Protein AF-A0A3B8NZ59-F1 (afdb_monomer)

Secondary structure (DSSP, 8-state):
---SBSS-HHHHHHHHHHTPPPPTTSEE-TTS-EE--HHHHHTT-EEPBTTTHHHHHHHHHHHIIIIITTTPPPTTS---TTSTT--S-----------TT--

Structure (mmCIF, N/CA/C/O backbone):
data_AF-A0A3B8NZ59-F1
#
_entry.id   AF-A0A3B8NZ59-F1
#
loop_
_atom_site.group_PDB
_atom_site.id
_atom_site.type_symbol
_atom_site.label_atom_id
_atom_site.label_alt_id
_atom_site.label_comp_id
_atom_site.label_asym_id
_atom_site.label_entity_id
_atom_site.label_seq_id
_atom_site.pdbx_PDB_ins_code
_atom_site.Cartn_x
_atom_site.Cartn_y
_atom_site.Cartn_z
_atom_site.occupancy
_atom_site.B_iso_or_equiv
_atom_site.auth_seq_id
_atom_site.auth_comp_id
_atom_site.auth_asym_id
_atom_site.auth_atom_id
_atom_site.pdbx_PDB_model_num
ATOM 1 N N . ASP A 1 1 ? -8.506 -8.031 -10.910 1.00 88.31 1 ASP A N 1
ATOM 2 C CA . ASP A 1 1 ? -7.885 -6.859 -10.281 1.00 88.31 1 ASP A CA 1
ATOM 3 C C . ASP A 1 1 ? -8.050 -7.003 -8.779 1.00 88.31 1 ASP A C 1
ATOM 5 O O . ASP A 1 1 ? -9.142 -7.363 -8.352 1.00 88.31 1 ASP A O 1
ATOM 9 N N . MET A 1 2 ? -6.970 -6.881 -8.014 1.00 95.00 2 MET A N 1
ATOM 10 C CA . MET A 1 2 ? -6.986 -7.083 -6.564 1.00 95.00 2 MET A CA 1
ATOM 11 C C . MET A 1 2 ? -5.888 -6.259 -5.893 1.00 95.00 2 MET A C 1
ATOM 13 O O . MET A 1 2 ? -4.777 -6.163 -6.414 1.00 95.00 2 MET A O 1
ATOM 17 N N . ALA A 1 3 ? -6.181 -5.725 -4.709 1.00 97.19 3 ALA A N 1
ATOM 18 C CA . ALA A 1 3 ? -5.158 -5.180 -3.827 1.00 97.19 3 ALA A CA 1
ATOM 19 C C . ALA A 1 3 ? -4.353 -6.314 -3.169 1.00 97.19 3 ALA A C 1
ATOM 21 O O . ALA A 1 3 ? -4.870 -7.410 -2.946 1.00 97.19 3 ALA A O 1
ATOM 22 N N . THR A 1 4 ? -3.093 -6.045 -2.815 1.00 97.50 4 THR A N 1
ATOM 23 C CA . THR A 1 4 ? -2.278 -6.958 -1.993 1.00 97.50 4 THR A CA 1
ATOM 24 C C . THR A 1 4 ? -2.533 -6.807 -0.487 1.00 97.50 4 THR A C 1
ATOM 26 O O . THR A 1 4 ? -2.076 -7.631 0.309 1.00 97.50 4 THR A O 1
ATOM 29 N N . SER A 1 5 ? -3.321 -5.808 -0.085 1.00 97.88 5 SER A N 1
ATOM 30 C CA . SER A 1 5 ? -3.904 -5.683 1.252 1.00 97.88 5 SER A CA 1
ATOM 31 C C . SER A 1 5 ? -5.155 -6.558 1.414 1.00 97.88 5 SER A C 1
ATOM 33 O O . SER A 1 5 ? -5.798 -6.942 0.440 1.00 97.88 5 SER A O 1
A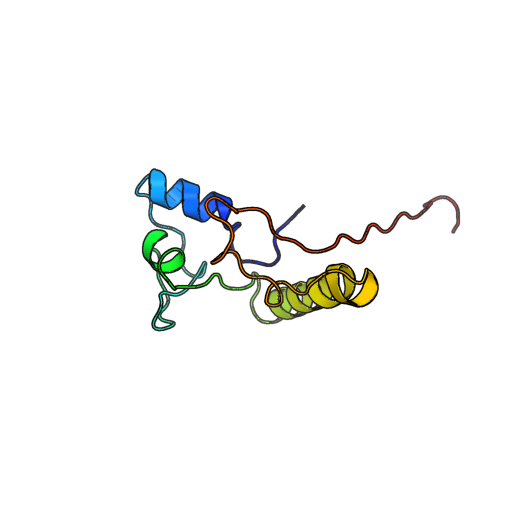TOM 35 N N . ALA A 1 6 ? -5.529 -6.859 2.658 1.00 97.81 6 ALA A N 1
ATOM 36 C CA . ALA A 1 6 ? -6.719 -7.644 2.996 1.00 97.81 6 ALA A CA 1
ATOM 37 C C . ALA A 1 6 ? -8.040 -6.951 2.602 1.00 97.81 6 ALA A C 1
ATOM 39 O O . ALA A 1 6 ? -9.058 -7.614 2.423 1.00 97.81 6 ALA A O 1
ATOM 40 N N . MET A 1 7 ? -8.019 -5.624 2.455 1.00 98.06 7 MET A N 1
ATOM 41 C CA . MET A 1 7 ? -9.109 -4.791 1.941 1.00 98.06 7 MET A CA 1
ATOM 42 C C . MET A 1 7 ? -8.518 -3.541 1.282 1.00 98.06 7 MET A C 1
ATOM 44 O O . MET A 1 7 ? -7.431 -3.098 1.666 1.00 98.06 7 MET A O 1
ATOM 48 N N . ALA A 1 8 ? -9.205 -2.955 0.300 1.00 98.06 8 ALA A N 1
ATOM 49 C CA . ALA A 1 8 ? -8.768 -1.696 -0.294 1.00 98.06 8 ALA A CA 1
ATOM 50 C C . ALA A 1 8 ? -8.963 -0.526 0.686 1.00 98.06 8 ALA A C 1
ATOM 52 O O . ALA A 1 8 ? -9.967 -0.443 1.393 1.00 98.06 8 ALA A O 1
ATOM 53 N N . HIS A 1 9 ? -8.034 0.435 0.692 1.00 97.38 9 HIS A N 1
ATOM 54 C CA . HIS A 1 9 ? -8.125 1.610 1.568 1.00 97.38 9 HIS A CA 1
ATOM 55 C C . HIS A 1 9 ? -9.411 2.431 1.331 1.00 97.38 9 HIS A C 1
ATOM 57 O O . HIS A 1 9 ? -9.998 2.959 2.273 1.00 97.38 9 HIS A O 1
ATOM 63 N N . GLY A 1 10 ? -9.894 2.496 0.085 1.00 97.50 10 GLY A N 1
ATOM 64 C CA . GLY A 1 10 ? -11.166 3.145 -0.249 1.00 97.50 10 GLY A CA 1
ATOM 65 C C . GLY A 1 10 ? -12.377 2.488 0.423 1.00 97.50 10 GLY A C 1
ATOM 66 O O . GLY A 1 10 ? -13.245 3.199 0.926 1.00 97.50 10 GLY A O 1
ATOM 67 N N . ASP A 1 11 ? -12.401 1.157 0.515 1.00 98.19 11 ASP A N 1
ATOM 68 C CA . A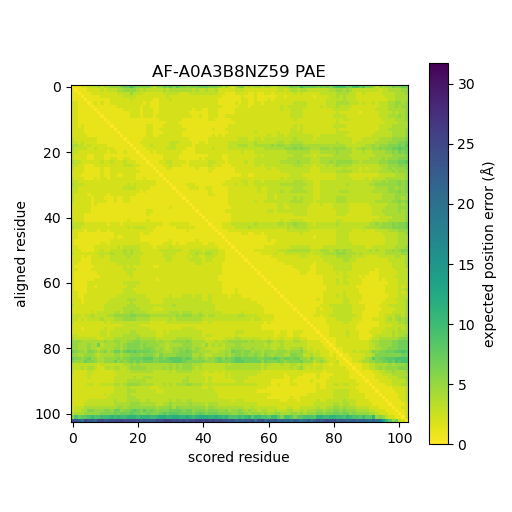SP A 1 11 ? -13.492 0.415 1.162 1.00 98.19 11 ASP A CA 1
ATOM 69 C C . ASP A 1 11 ? -13.502 0.642 2.677 1.00 98.19 11 ASP A C 1
ATOM 71 O O . ASP A 1 11 ? -14.565 0.826 3.269 1.00 98.19 11 ASP A O 1
ATOM 75 N N . VAL A 1 12 ? -12.323 0.749 3.302 1.00 98.38 12 VAL A N 1
ATOM 76 C CA . VAL A 1 12 ? -12.200 1.147 4.715 1.00 98.38 12 VAL A CA 1
ATOM 77 C C . VAL A 1 12 ? -12.777 2.546 4.942 1.00 98.38 12 VAL A C 1
ATOM 79 O O . VAL A 1 12 ? -13.535 2.759 5.888 1.00 98.38 12 VAL A O 1
ATOM 82 N N . GLN A 1 13 ? -12.484 3.504 4.055 1.00 98.06 13 GLN A N 1
ATOM 83 C CA . GLN A 1 13 ? -13.072 4.845 4.137 1.00 98.06 13 GLN A CA 1
ATOM 84 C C . GLN A 1 13 ? -14.597 4.824 3.964 1.00 98.06 13 GLN A C 1
ATOM 86 O O . GLN A 1 13 ? -15.296 5.587 4.632 1.00 98.06 13 GLN A O 1
ATOM 91 N N . ILE A 1 14 ? -15.123 3.973 3.079 1.00 98.44 14 ILE A N 1
ATOM 92 C CA . ILE A 1 14 ? -16.568 3.798 2.890 1.00 98.44 14 ILE A CA 1
ATOM 93 C C . ILE A 1 14 ? -17.203 3.239 4.167 1.00 98.44 14 ILE A C 1
ATOM 95 O O . ILE A 1 14 ? -18.169 3.822 4.660 1.00 98.44 14 ILE A O 1
ATOM 99 N N . ALA A 1 15 ? -16.630 2.183 4.749 1.00 98.31 15 ALA A N 1
ATOM 100 C CA . ALA A 1 15 ? -17.105 1.596 6.000 1.00 98.31 15 ALA A CA 1
ATOM 101 C C . ALA A 1 15 ? -17.082 2.609 7.158 1.00 98.31 15 ALA A C 1
ATOM 103 O O . ALA A 1 15 ? -18.066 2.732 7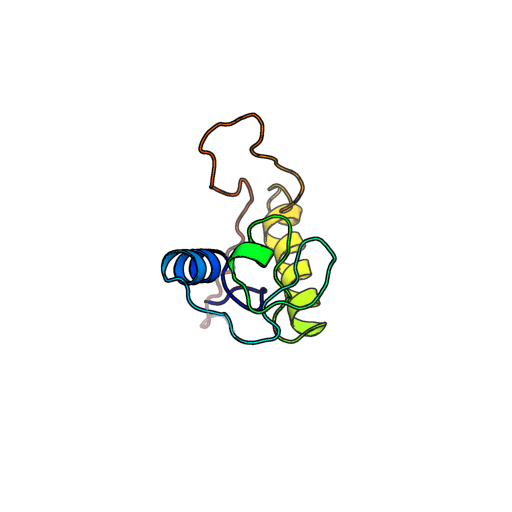.889 1.00 98.31 15 ALA A O 1
ATOM 104 N N . ALA A 1 16 ? -16.017 3.413 7.273 1.00 98.31 16 ALA A N 1
ATOM 105 C CA . ALA A 1 16 ? -15.918 4.477 8.275 1.00 98.31 16 ALA A CA 1
ATOM 106 C C . ALA A 1 16 ? -17.020 5.537 8.126 1.00 98.31 16 ALA A C 1
ATOM 108 O O . ALA A 1 16 ? -17.602 5.961 9.126 1.00 98.31 16 ALA A O 1
ATOM 109 N N . ARG A 1 17 ? -17.333 5.954 6.890 1.00 98.12 17 ARG A N 1
ATOM 110 C CA . ARG A 1 17 ? -18.428 6.903 6.606 1.00 98.12 17 ARG A CA 1
ATOM 111 C C . ARG A 1 17 ? -19.801 6.299 6.890 1.00 98.12 17 ARG A C 1
ATOM 113 O O . ARG A 1 17 ? -20.687 7.014 7.343 1.00 98.12 17 ARG A O 1
ATOM 120 N N . ALA A 1 18 ? -19.965 5.002 6.638 1.00 98.00 18 ALA A N 1
ATOM 121 C CA . ALA A 1 18 ? -21.198 4.267 6.901 1.00 98.00 18 ALA A CA 1
ATOM 122 C C . ALA A 1 18 ? -21.378 3.880 8.382 1.00 98.00 18 ALA A C 1
ATOM 124 O O . ALA A 1 18 ? -22.443 3.392 8.752 1.00 98.00 18 ALA A O 1
ATOM 125 N N . GLY A 1 19 ? -20.354 4.068 9.224 1.00 97.75 19 GLY A N 1
ATOM 126 C CA . GLY A 1 19 ? -20.371 3.623 10.619 1.00 97.75 19 GLY A CA 1
ATOM 127 C C . GLY A 1 19 ? -20.435 2.098 10.763 1.00 97.75 19 GLY A C 1
ATOM 128 O O . GLY A 1 19 ? -20.988 1.601 11.741 1.00 97.75 19 GLY A O 1
ATOM 129 N N . GLN A 1 20 ? -19.918 1.358 9.779 1.00 98.31 20 GLN A N 1
ATOM 130 C CA . GLN A 1 20 ? -19.954 -0.102 9.747 1.00 98.31 20 GLN A CA 1
ATOM 131 C C . GLN A 1 20 ? -18.620 -0.689 10.203 1.00 98.31 20 GLN A C 1
ATOM 133 O O . GLN A 1 20 ? -17.556 -0.249 9.770 1.00 98.31 20 GLN A O 1
ATOM 138 N N . ALA A 1 21 ? -18.684 -1.709 11.059 1.00 98.31 21 ALA A N 1
ATOM 139 C CA . ALA A 1 21 ? -17.509 -2.475 11.449 1.00 98.31 21 ALA A CA 1
ATOM 140 C C . ALA A 1 21 ? -16.992 -3.319 10.275 1.00 98.31 21 ALA A C 1
ATOM 142 O O . ALA A 1 21 ? -17.767 -3.831 9.463 1.00 98.31 21 ALA A O 1
ATOM 143 N N . LEU A 1 22 ? -15.676 -3.487 10.216 1.00 98.38 22 LEU A N 1
ATOM 144 C CA . LEU A 1 22 ? -15.009 -4.353 9.256 1.00 98.38 22 LEU A CA 1
ATOM 145 C C . LEU A 1 22 ? -14.999 -5.810 9.743 1.00 98.38 22 LEU A C 1
ATOM 147 O O . LEU A 1 22 ? -15.073 -6.066 10.948 1.00 98.38 22 LEU A O 1
ATOM 151 N N . PRO A 1 23 ? -14.839 -6.784 8.832 1.00 97.88 23 PRO A N 1
ATOM 152 C CA . PRO A 1 23 ? -14.450 -8.135 9.213 1.00 97.88 23 PRO A CA 1
ATOM 153 C C . PRO A 1 23 ? -13.133 -8.141 10.004 1.00 97.88 23 PRO A C 1
ATOM 155 O O . PRO A 1 23 ? -12.268 -7.284 9.820 1.00 97.88 23 PRO A O 1
ATOM 158 N N . SER A 1 24 ? -12.945 -9.145 10.858 1.00 97.56 24 SER A N 1
ATOM 159 C CA . SER A 1 24 ? -11.676 -9.343 11.565 1.00 97.56 24 SER A CA 1
ATOM 160 C C . SER A 1 24 ? -10.527 -9.641 10.597 1.00 97.56 24 SER A C 1
ATOM 162 O O . SER A 1 24 ? -10.723 -10.339 9.602 1.00 97.56 24 SER A O 1
ATOM 164 N N . GLY A 1 25 ? -9.312 -9.201 10.936 1.00 96.81 25 GLY A N 1
ATOM 165 C CA . GLY A 1 25 ? -8.100 -9.510 10.164 1.00 96.81 25 GLY A CA 1
ATOM 166 C C . GLY A 1 25 ? -7.827 -8.565 8.991 1.00 96.81 25 GLY A C 1
ATOM 167 O O . GLY A 1 25 ? -6.948 -8.850 8.182 1.00 96.81 25 GLY A O 1
ATOM 168 N N . ILE A 1 26 ? -8.551 -7.445 8.899 1.00 98.31 26 ILE A N 1
ATOM 169 C CA . ILE A 1 26 ? -8.312 -6.418 7.876 1.00 98.31 26 ILE A CA 1
ATOM 170 C C . ILE A 1 26 ? -7.158 -5.484 8.249 1.00 98.31 26 ILE A C 1
ATOM 172 O O . ILE A 1 26 ? -6.369 -5.104 7.382 1.00 98.31 26 ILE A O 1
ATOM 176 N N . GLY A 1 27 ? -7.029 -5.128 9.524 1.00 98.38 27 GLY A N 1
ATOM 177 C CA . GLY A 1 27 ? -6.036 -4.160 9.962 1.00 98.38 27 GLY A CA 1
ATOM 178 C C . GLY A 1 27 ? -5.805 -4.151 11.464 1.00 98.38 27 GLY A C 1
ATOM 179 O O . GLY A 1 27 ? -6.378 -4.940 12.222 1.00 98.38 27 GLY A O 1
ATOM 180 N N . VAL A 1 28 ? -4.936 -3.234 11.858 1.00 98.81 28 VAL A N 1
ATOM 181 C CA . VAL A 1 28 ? -4.540 -2.961 13.235 1.00 98.81 28 VAL A CA 1
ATOM 182 C C . VAL A 1 28 ? -4.700 -1.477 13.539 1.00 98.81 28 VAL A C 1
ATOM 184 O O . VAL A 1 28 ? -4.693 -0.648 12.626 1.00 98.81 28 VAL A O 1
ATOM 187 N N . ASP A 1 29 ? -4.850 -1.148 14.816 1.00 98.62 29 ASP A N 1
ATOM 188 C CA . ASP A 1 29 ? -4.820 0.231 15.299 1.00 98.62 29 ASP A CA 1
ATOM 189 C C . ASP A 1 29 ? -3.383 0.78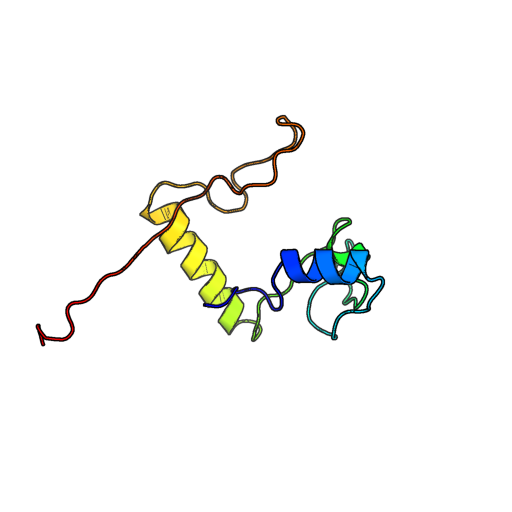4 15.403 1.00 98.62 29 ASP A C 1
ATOM 191 O O . ASP A 1 29 ? -2.403 0.110 15.072 1.00 98.62 29 ASP A O 1
ATOM 195 N N . ALA A 1 30 ? -3.250 2.023 15.884 1.00 98.44 30 ALA A N 1
ATOM 196 C CA . ALA A 1 30 ? -1.962 2.697 16.066 1.00 98.44 30 ALA A CA 1
ATOM 197 C C . ALA A 1 30 ? -1.021 2.020 17.086 1.00 98.44 30 ALA A C 1
ATOM 199 O O . ALA A 1 30 ? 0.173 2.318 17.117 1.00 98.44 30 ALA A O 1
ATOM 200 N N . LEU A 1 31 ? -1.534 1.113 17.924 1.00 98.31 31 LEU A N 1
ATOM 201 C CA . LEU A 1 31 ? -0.749 0.308 18.865 1.00 98.31 31 LEU A CA 1
ATOM 202 C C . LEU A 1 31 ? -0.426 -1.085 18.302 1.00 98.31 31 LEU A C 1
ATOM 204 O O . LEU A 1 31 ? 0.147 -1.923 19.004 1.00 98.31 31 LEU A O 1
ATOM 208 N N . GLY A 1 32 ? -0.802 -1.349 17.049 1.00 98.19 32 GLY A N 1
ATOM 209 C CA . GLY A 1 32 ? -0.622 -2.636 16.392 1.00 98.19 32 GLY A CA 1
ATOM 210 C C . GLY A 1 32 ? -1.593 -3.717 16.872 1.00 98.19 32 GLY A C 1
ATOM 211 O O . GLY A 1 32 ? -1.371 -4.892 16.576 1.00 98.19 32 GLY A O 1
ATOM 212 N N . GLN A 1 33 ? -2.655 -3.365 17.606 1.00 98.56 33 GLN A N 1
ATOM 213 C CA . GLN A 1 33 ? -3.654 -4.334 18.051 1.00 98.56 33 GLN A CA 1
ATOM 214 C C . GLN A 1 33 ? -4.680 -4.600 16.942 1.00 98.56 33 GLN A C 1
ATOM 216 O O . GLN A 1 33 ? -5.121 -3.657 16.279 1.00 98.56 33 GLN A O 1
ATOM 221 N N . PRO A 1 34 ? -5.094 -5.863 16.721 1.00 98.50 34 PRO A N 1
ATOM 222 C CA . PRO A 1 34 ? -6.144 -6.181 15.758 1.00 98.50 34 PRO A CA 1
ATOM 223 C C . PRO A 1 34 ? -7.434 -5.410 16.049 1.00 98.50 34 PRO A C 1
ATOM 225 O O . PRO A 1 34 ? -7.914 -5.404 17.182 1.00 98.50 34 PRO A O 1
ATOM 228 N N . THR A 1 35 ? -8.024 -4.805 15.018 1.00 98.56 35 THR A N 1
ATOM 229 C CA . THR A 1 35 ? -9.250 -4.012 15.157 1.00 98.56 35 THR A CA 1
ATOM 230 C C . THR A 1 35 ? -10.244 -4.290 14.032 1.00 98.56 35 THR A C 1
ATOM 232 O O . THR A 1 35 ? -9.869 -4.626 12.908 1.00 98.56 35 THR A O 1
ATOM 235 N N . CYS A 1 36 ? -11.528 -4.139 14.354 1.00 98.50 36 CYS A N 1
ATOM 236 C CA . CYS A 1 36 ? -12.629 -4.132 13.390 1.00 98.50 36 CYS A CA 1
ATOM 237 C C . CYS A 1 36 ? -13.190 -2.715 13.172 1.00 98.50 36 CYS A C 1
ATOM 239 O O . CYS A 1 36 ? -14.128 -2.546 12.393 1.00 98.50 36 CYS A O 1
ATOM 241 N N . ASP A 1 37 ? -12.660 -1.701 13.862 1.00 98.50 37 ASP A N 1
ATOM 242 C CA . ASP A 1 37 ? -13.065 -0.310 13.668 1.00 98.50 37 ASP A CA 1
ATOM 243 C C . ASP A 1 37 ? -12.300 0.292 12.476 1.00 98.50 37 ASP A C 1
ATOM 245 O O . ASP A 1 37 ? -11.075 0.441 12.549 1.00 98.50 37 ASP A O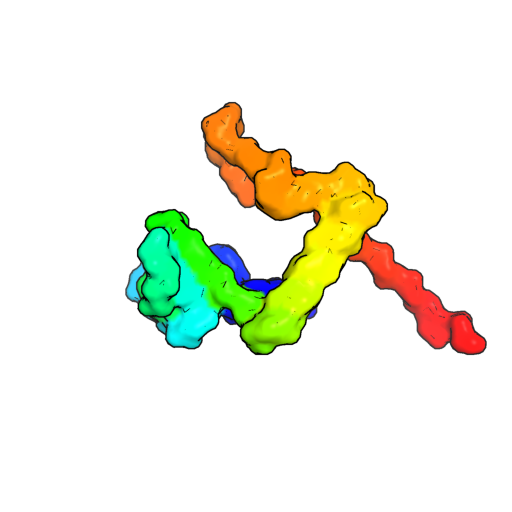 1
ATOM 249 N N . PRO A 1 38 ? -12.982 0.667 11.376 1.00 98.56 38 PRO A N 1
ATOM 250 C CA . PRO A 1 38 ? -12.314 1.280 10.235 1.00 98.56 38 PRO A CA 1
ATOM 251 C C . PRO A 1 38 ? -11.643 2.614 10.589 1.00 98.56 38 PRO A C 1
ATOM 253 O O . PRO A 1 38 ? -10.632 2.948 9.979 1.00 98.56 38 PRO A O 1
ATOM 256 N N . LYS A 1 39 ? -12.146 3.375 11.572 1.00 98.50 39 LYS A N 1
ATOM 257 C CA . LYS A 1 39 ? -11.515 4.639 11.986 1.00 98.50 39 LYS A CA 1
ATOM 258 C C . LYS A 1 39 ? -10.183 4.398 12.678 1.00 98.50 39 LYS A C 1
ATOM 260 O O . LYS A 1 39 ? -9.220 5.076 12.356 1.00 98.50 39 LYS A O 1
ATOM 265 N N . ALA A 1 40 ? -10.095 3.377 13.528 1.00 98.50 40 ALA A N 1
ATOM 266 C CA . ALA A 1 40 ? -8.842 3.008 14.185 1.00 98.50 40 ALA A CA 1
ATOM 267 C C . ALA A 1 40 ? -7.728 2.640 13.183 1.00 98.50 40 ALA A C 1
ATOM 269 O O . ALA A 1 40 ? -6.558 2.907 13.445 1.00 98.50 40 ALA A O 1
ATOM 270 N N . ILE A 1 41 ? -8.081 2.072 12.021 1.00 98.56 41 ILE A N 1
ATOM 271 C CA . ILE A 1 41 ? -7.126 1.805 10.931 1.00 98.56 41 ILE A CA 1
ATOM 272 C C . ILE A 1 41 ? -6.700 3.106 10.237 1.00 98.56 41 ILE A C 1
ATOM 274 O O . ILE A 1 41 ? -5.530 3.268 9.905 1.00 98.56 41 ILE A O 1
ATOM 278 N N . LEU A 1 42 ? -7.640 4.022 9.985 1.00 98.12 42 LEU A N 1
ATOM 279 C CA . LEU A 1 42 ? -7.371 5.287 9.289 1.00 98.12 42 LEU A CA 1
ATOM 280 C C . LEU A 1 42 ? -6.593 6.288 10.160 1.00 98.12 42 LEU A C 1
ATOM 282 O O . LEU A 1 42 ? -5.766 7.035 9.641 1.00 98.12 42 LEU A O 1
ATOM 286 N N . ASP A 1 43 ? -6.827 6.272 11.470 1.00 97.69 43 ASP A N 1
ATOM 287 C CA . ASP A 1 43 ? -6.290 7.233 12.435 1.00 97.69 43 ASP A CA 1
ATOM 288 C C . ASP A 1 43 ? -4.998 6.704 13.085 1.00 97.69 43 ASP A C 1
ATOM 290 O O . ASP A 1 43 ? -4.898 6.524 14.299 1.00 97.69 43 ASP A O 1
ATOM 294 N N . GLY A 1 44 ? -3.988 6.445 12.250 1.00 97.00 44 GLY A N 1
ATOM 295 C CA . GLY A 1 44 ? -2.649 6.015 12.677 1.00 97.00 44 GLY A CA 1
ATOM 296 C C . GLY A 1 44 ? -2.433 4.501 12.736 1.00 97.00 44 GLY A C 1
ATOM 297 O O . GLY A 1 44 ? -1.335 4.067 13.076 1.00 97.00 44 GLY A O 1
ATOM 298 N N . GLY A 1 45 ? -3.451 3.707 12.399 1.00 98.44 45 GLY A N 1
ATOM 299 C CA . GLY A 1 45 ? -3.332 2.264 12.216 1.00 98.44 45 GLY A CA 1
ATOM 300 C C . GLY A 1 45 ? -2.797 1.860 10.839 1.00 98.44 45 GLY A C 1
ATOM 301 O O . GLY A 1 45 ? -2.227 2.661 10.094 1.00 98.44 45 GLY A O 1
ATOM 302 N N . ALA A 1 46 ? -2.968 0.581 10.497 1.00 98.56 46 ALA A N 1
ATOM 303 C CA . ALA A 1 46 ? -2.492 0.023 9.232 1.00 98.56 46 ALA A CA 1
ATOM 304 C C . ALA A 1 46 ? -3.336 -1.162 8.742 1.00 98.56 46 ALA A C 1
ATOM 306 O O . ALA A 1 46 ? -3.970 -1.875 9.520 1.00 98.56 46 ALA A O 1
ATOM 307 N N . LEU A 1 47 ? -3.310 -1.397 7.429 1.00 98.62 47 LEU A N 1
ATOM 308 C CA . LEU A 1 47 ? -3.900 -2.576 6.790 1.00 98.62 47 LEU A CA 1
ATOM 309 C C . LEU A 1 47 ? -2.939 -3.769 6.828 1.00 98.62 47 LEU A C 1
ATOM 311 O O . LEU A 1 47 ? -1.728 -3.611 6.680 1.00 98.62 47 LEU A O 1
ATOM 315 N N . LEU A 1 48 ? -3.490 -4.976 6.953 1.00 98.62 48 LEU A N 1
ATOM 316 C CA . LEU A 1 48 ? -2.736 -6.224 6.827 1.00 98.62 48 LEU A CA 1
ATOM 317 C C . LEU A 1 48 ? -2.678 -6.696 5.363 1.00 98.62 48 LEU A C 1
ATOM 319 O O . LEU A 1 48 ? -3.593 -6.404 4.589 1.00 98.62 48 LEU A O 1
ATOM 323 N N . PRO A 1 49 ? -1.643 -7.457 4.958 1.00 98.62 49 PRO A N 1
ATOM 324 C CA . PRO A 1 49 ? -1.618 -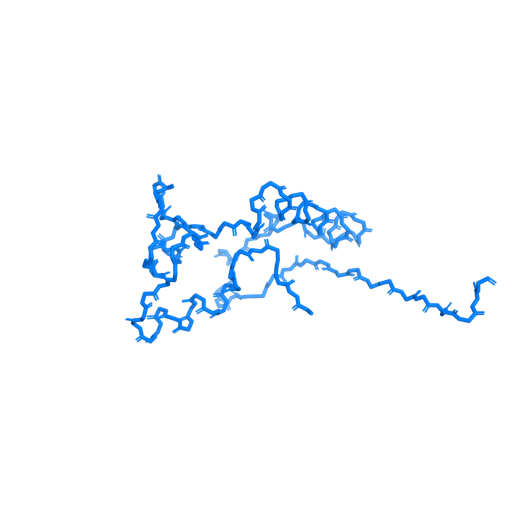8.130 3.661 1.00 98.62 49 PRO A CA 1
ATOM 325 C C . PRO A 1 49 ? -2.629 -9.284 3.612 1.00 98.62 49 PRO A C 1
ATOM 327 O O . PRO A 1 49 ? -2.825 -9.994 4.605 1.00 98.62 49 PRO A O 1
ATOM 330 N N . PHE A 1 50 ? -3.240 -9.533 2.449 1.00 97.88 50 PHE A N 1
ATOM 331 C CA . PHE A 1 50 ? -4.113 -10.704 2.297 1.00 97.88 50 PHE A CA 1
ATOM 332 C C . PHE A 1 50 ? -3.295 -12.003 2.388 1.00 97.88 50 PHE A C 1
ATOM 334 O O . PHE A 1 50 ? -2.125 -12.048 2.020 1.00 97.88 50 PHE A O 1
ATOM 341 N N . GLY A 1 51 ? -3.884 -13.099 2.871 1.00 96.75 51 GLY A N 1
ATOM 342 C CA . GLY A 1 51 ? -3.203 -14.404 2.864 1.00 96.75 51 GLY A CA 1
ATOM 343 C C . GLY A 1 51 ? -1.865 -14.443 3.629 1.00 96.75 51 GLY A C 1
ATOM 344 O O . GLY A 1 51 ? -1.017 -15.293 3.342 1.00 96.75 51 GLY A O 1
ATOM 345 N N . GLY A 1 52 ? -1.653 -13.522 4.577 1.00 96.88 52 GLY A N 1
ATOM 346 C CA . GLY A 1 52 ? -0.470 -13.464 5.434 1.00 96.88 52 GLY A CA 1
ATOM 347 C C . GLY A 1 52 ? 0.839 -13.308 4.654 1.00 96.88 52 GLY A C 1
ATOM 348 O O . GLY A 1 52 ? 0.984 -12.424 3.810 1.00 96.88 52 GLY A O 1
ATOM 349 N N . HIS A 1 53 ? 1.813 -14.181 4.931 1.00 98.19 53 HIS A N 1
ATOM 350 C CA . HIS A 1 53 ? 3.156 -14.095 4.343 1.00 98.19 53 HIS A CA 1
ATOM 351 C C . HIS A 1 53 ? 3.161 -14.169 2.806 1.00 98.19 53 HIS A C 1
ATOM 353 O O . HIS A 1 53 ? 4.044 -13.593 2.176 1.00 98.19 53 HIS A O 1
ATOM 359 N N . LYS A 1 54 ? 2.170 -14.827 2.186 1.00 98.31 54 LYS A N 1
ATOM 360 C CA . LYS A 1 54 ? 2.076 -14.910 0.721 1.00 98.31 54 LYS A CA 1
ATOM 361 C C . LYS A 1 54 ? 1.669 -13.578 0.094 1.00 98.31 54 LYS A C 1
ATOM 363 O O . LYS A 1 54 ? 2.326 -13.142 -0.845 1.00 98.31 54 LYS A O 1
ATOM 368 N N . GLY A 1 55 ? 0.636 -12.910 0.615 1.00 98.25 55 GLY A N 1
ATOM 369 C CA . GLY A 1 55 ? 0.277 -11.579 0.117 1.00 98.25 55 GLY A CA 1
ATOM 370 C C . GLY A 1 55 ? 1.318 -10.529 0.477 1.00 98.25 55 GLY A C 1
ATOM 371 O O . GLY A 1 55 ? 1.545 -9.625 -0.316 1.00 98.25 55 GLY A O 1
ATOM 372 N N . SER A 1 56 ? 2.032 -10.694 1.596 1.00 98.62 56 SER A N 1
ATOM 373 C CA . SER A 1 56 ? 3.189 -9.850 1.923 1.00 98.62 56 SER A CA 1
ATOM 374 C C . SER A 1 56 ? 4.290 -9.955 0.859 1.00 98.62 56 SER A C 1
ATOM 376 O O . SER A 1 56 ? 4.732 -8.939 0.324 1.00 98.62 56 SER A O 1
ATOM 378 N N . ALA A 1 57 ? 4.662 -11.177 0.457 1.00 98.69 57 ALA A N 1
ATOM 379 C CA . ALA A 1 57 ? 5.632 -11.389 -0.618 1.00 98.69 57 ALA A CA 1
ATOM 380 C C . ALA A 1 57 ? 5.165 -10.787 -1.958 1.00 98.69 57 ALA A C 1
ATOM 382 O O . ALA A 1 57 ? 5.964 -10.185 -2.674 1.00 98.69 57 ALA A O 1
ATOM 383 N N . LEU A 1 58 ? 3.870 -10.894 -2.280 1.00 98.62 58 LEU A N 1
ATOM 384 C CA . LEU A 1 58 ? 3.298 -10.253 -3.469 1.00 98.62 58 LEU A CA 1
ATOM 385 C C . LEU A 1 58 ? 3.311 -8.722 -3.368 1.00 98.62 58 LEU A C 1
ATOM 387 O O . LEU A 1 58 ? 3.625 -8.063 -4.353 1.00 98.62 58 LEU A O 1
ATOM 391 N N . SER A 1 59 ? 3.027 -8.146 -2.198 1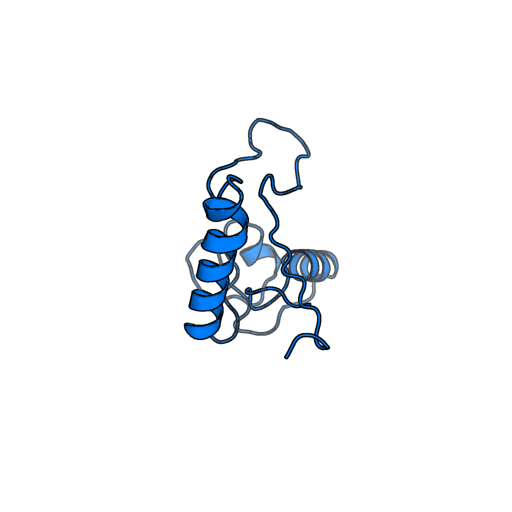.00 98.56 59 SER A N 1
ATOM 392 C CA . SER A 1 59 ? 3.097 -6.695 -1.987 1.00 98.56 59 SER A CA 1
ATOM 393 C C . SER A 1 59 ? 4.523 -6.172 -2.158 1.00 98.56 59 SER A C 1
ATOM 395 O O . SER A 1 59 ? 4.730 -5.152 -2.807 1.00 98.56 59 SER A O 1
ATOM 397 N N . MET A 1 60 ? 5.516 -6.908 -1.653 1.00 98.69 60 MET A N 1
ATOM 398 C CA . MET A 1 60 ? 6.930 -6.601 -1.881 1.00 98.69 60 MET A CA 1
ATOM 399 C C . MET A 1 60 ? 7.293 -6.679 -3.372 1.00 98.69 60 MET A C 1
ATOM 401 O O . MET A 1 60 ? 8.008 -5.822 -3.880 1.00 98.69 60 MET A O 1
ATOM 405 N N . MET A 1 61 ? 6.781 -7.678 -4.098 1.00 98.69 61 MET A N 1
ATOM 406 C CA . MET A 1 61 ? 6.982 -7.782 -5.546 1.00 98.69 61 MET A CA 1
ATOM 407 C C . MET A 1 61 ? 6.396 -6.575 -6.296 1.00 98.69 61 MET A C 1
ATOM 409 O O . MET A 1 61 ? 7.027 -6.093 -7.234 1.00 98.69 61 MET A O 1
ATOM 413 N N . VAL A 1 62 ? 5.231 -6.063 -5.881 1.00 98.62 62 VAL A N 1
ATOM 414 C CA . VAL A 1 62 ? 4.628 -4.856 -6.474 1.00 98.62 62 VAL A CA 1
ATOM 415 C C . VAL A 1 62 ? 5.538 -3.642 -6.296 1.00 98.62 62 VAL A C 1
ATOM 417 O O . VAL A 1 62 ? 5.796 -2.959 -7.279 1.00 98.62 62 VAL A O 1
ATOM 420 N N . GLU A 1 63 ? 6.087 -3.411 -5.101 1.00 98.62 63 GLU A N 1
ATOM 421 C CA . GLU A 1 63 ? 7.048 -2.321 -4.860 1.00 98.62 63 GLU A CA 1
ATOM 422 C C . GLU A 1 63 ? 8.269 -2.425 -5.792 1.00 98.62 63 GLU A C 1
ATOM 424 O O . GLU A 1 63 ? 8.644 -1.466 -6.466 1.00 98.62 63 GLU A O 1
ATOM 429 N N . LEU A 1 64 ? 8.865 -3.614 -5.911 1.00 98.69 64 LEU A N 1
ATOM 430 C CA . LEU A 1 64 ? 10.031 -3.819 -6.778 1.00 98.69 64 LEU A CA 1
ATOM 431 C C . LEU A 1 64 ? 9.715 -3.572 -8.262 1.00 98.69 64 LEU A C 1
ATOM 433 O O . LEU A 1 64 ? 10.522 -2.986 -8.982 1.00 98.69 64 LEU A O 1
ATOM 437 N N . LEU A 1 65 ? 8.553 -4.017 -8.736 1.00 98.75 65 LEU A N 1
ATOM 438 C CA . LEU A 1 65 ? 8.191 -3.938 -10.150 1.00 98.75 65 LEU A CA 1
ATOM 439 C C . LEU A 1 65 ? 7.595 -2.587 -10.559 1.00 98.75 65 LEU A C 1
ATOM 441 O O . LEU A 1 65 ? 7.829 -2.150 -11.681 1.00 98.75 65 LEU A O 1
ATOM 445 N N . ALA A 1 66 ? 6.815 -1.946 -9.691 1.00 98.62 66 ALA A N 1
ATOM 446 C CA . ALA A 1 66 ? 6.098 -0.709 -9.998 1.00 98.62 66 ALA A CA 1
ATOM 447 C C . ALA A 1 66 ? 6.821 0.559 -9.522 1.00 98.62 66 ALA A C 1
ATOM 449 O O . ALA A 1 66 ? 6.456 1.641 -9.970 1.00 98.62 66 ALA A O 1
ATOM 450 N N . ALA A 1 67 ? 7.819 0.444 -8.640 1.00 98.31 67 ALA A N 1
ATOM 451 C CA . ALA A 1 67 ? 8.664 1.563 -8.231 1.00 98.31 67 ALA A CA 1
ATOM 452 C C . ALA A 1 67 ? 10.109 1.358 -8.692 1.00 98.31 67 ALA A C 1
ATOM 454 O O . ALA A 1 67 ? 10.571 2.064 -9.590 1.00 98.31 67 ALA A O 1
ATOM 455 N N . ALA A 1 68 ? 10.798 0.344 -8.156 1.00 98.06 68 ALA A N 1
ATOM 456 C CA . ALA A 1 68 ? 12.235 0.177 -8.395 1.00 98.06 68 ALA A CA 1
ATOM 457 C C . ALA A 1 68 ? 12.572 -0.011 -9.883 1.00 98.06 68 ALA A C 1
ATOM 459 O O . ALA A 1 68 ? 13.489 0.626 -10.397 1.00 98.06 68 ALA A O 1
ATOM 460 N N . LEU A 1 69 ? 11.816 -0.858 -10.589 1.00 98.44 69 LEU A N 1
ATOM 461 C CA . LEU A 1 69 ? 12.034 -1.117 -12.013 1.00 98.44 69 LEU A CA 1
ATOM 462 C C . LEU A 1 69 ? 11.645 0.073 -12.902 1.00 98.44 69 LEU A C 1
ATOM 464 O O . LEU A 1 69 ? 12.301 0.319 -13.912 1.00 98.44 69 LEU A O 1
ATOM 468 N N . THR A 1 70 ? 10.582 0.804 -12.560 1.00 98.38 70 THR A N 1
ATOM 469 C CA . THR A 1 70 ? 10.095 1.925 -13.381 1.00 98.38 70 THR A CA 1
ATOM 470 C C . THR A 1 70 ? 10.826 3.237 -13.092 1.00 98.38 70 THR A C 1
ATOM 472 O O . THR A 1 70 ? 10.660 4.192 -13.846 1.00 98.38 70 THR A O 1
ATOM 475 N N . GLY A 1 71 ? 11.581 3.318 -11.990 1.00 97.81 71 GLY A N 1
ATOM 476 C CA . GLY A 1 71 ? 12.157 4.561 -11.468 1.00 97.81 71 GLY A CA 1
ATOM 477 C C . GLY A 1 71 ? 11.147 5.458 -10.742 1.00 97.81 71 GLY A C 1
ATOM 478 O O . GLY A 1 71 ? 11.399 6.650 -10.582 1.00 97.81 71 GLY A O 1
ATOM 479 N N . GLY A 1 72 ? 9.992 4.910 -10.349 1.00 97.88 72 GLY A N 1
ATOM 480 C CA . GLY A 1 72 ? 9.022 5.608 -9.503 1.00 97.88 72 GLY A CA 1
ATOM 481 C C . GLY A 1 72 ? 9.414 5.533 -8.026 1.00 97.88 72 GLY A C 1
ATOM 482 O O . GLY A 1 72 ? 10.298 4.764 -7.656 1.00 97.88 72 GLY A O 1
ATOM 483 N N . HIS A 1 73 ? 8.731 6.298 -7.176 1.00 98.56 73 HIS A N 1
ATOM 484 C CA . HIS A 1 73 ? 8.913 6.203 -5.727 1.00 98.56 73 HIS A CA 1
ATOM 485 C C . HIS A 1 73 ? 8.323 4.905 -5.179 1.00 98.56 73 HIS A C 1
ATOM 487 O O . HIS A 1 73 ? 7.219 4.513 -5.572 1.00 98.56 73 HIS A O 1
ATOM 493 N N . PHE A 1 74 ? 9.023 4.281 -4.232 1.00 98.50 74 PHE A N 1
ATOM 494 C CA . PHE A 1 74 ? 8.403 3.303 -3.345 1.00 98.50 74 PHE A CA 1
ATOM 495 C C . PHE A 1 74 ? 7.287 3.970 -2.529 1.00 98.50 74 PHE A C 1
ATOM 497 O O . PHE A 1 74 ? 7.309 5.185 -2.300 1.00 98.50 74 PHE A O 1
ATOM 504 N N . SER A 1 75 ? 6.325 3.190 -2.030 1.00 97.94 75 SER A N 1
ATOM 505 C CA . SER A 1 75 ? 5.151 3.742 -1.325 1.00 97.94 75 SER A CA 1
ATOM 506 C C . SER A 1 75 ? 5.479 4.593 -0.087 1.00 97.94 75 SER A C 1
ATOM 508 O O . SER A 1 75 ? 4.622 5.341 0.374 1.00 97.94 75 SER A O 1
ATOM 510 N N . TRP A 1 76 ? 6.695 4.493 0.458 1.00 96.69 76 TRP A N 1
ATOM 511 C CA . TRP A 1 76 ? 7.164 5.270 1.613 1.00 96.69 76 TRP A CA 1
ATOM 512 C C . TRP A 1 76 ? 8.084 6.453 1.258 1.00 96.69 76 TRP A C 1
ATOM 514 O O . TRP A 1 76 ? 8.537 7.158 2.156 1.00 96.69 76 TRP A O 1
ATOM 524 N N . GLU A 1 77 ? 8.418 6.665 -0.017 1.00 98.00 77 GLU A N 1
ATOM 525 C CA . GLU A 1 77 ? 9.419 7.661 -0.443 1.00 98.00 77 GLU A CA 1
ATOM 526 C C . GLU A 1 77 ? 8.838 9.036 -0.795 1.00 98.00 77 GLU A C 1
ATOM 528 O O . GLU A 1 77 ? 9.585 9.961 -1.115 1.00 98.00 77 GLU A O 1
ATOM 533 N N . PHE A 1 78 ? 7.519 9.198 -0.714 1.00 96.69 78 PHE A N 1
ATOM 534 C CA . PHE A 1 78 ? 6.850 10.486 -0.862 1.00 96.69 78 PHE A CA 1
ATOM 535 C C . PHE A 1 78 ? 5.950 10.758 0.345 1.00 96.69 78 PHE A C 1
ATOM 537 O O . PHE A 1 78 ? 5.463 9.844 1.006 1.00 96.69 78 PHE A O 1
ATOM 544 N N . ASP A 1 79 ? 5.712 12.037 0.618 1.00 96.06 79 ASP A N 1
ATOM 545 C CA . ASP A 1 79 ? 4.847 12.487 1.703 1.00 96.06 79 ASP A CA 1
ATOM 546 C C . ASP A 1 79 ? 3.999 13.684 1.252 1.00 96.06 79 ASP A C 1
ATOM 548 O O . ASP A 1 79 ? 4.405 14.496 0.416 1.00 96.06 79 ASP A O 1
ATOM 552 N N . TRP A 1 80 ? 2.793 13.787 1.808 1.00 95.81 80 TRP A N 1
ATOM 553 C CA . TRP A 1 80 ? 1.812 14.808 1.451 1.00 95.81 80 TRP A CA 1
ATOM 554 C C . TRP A 1 80 ? 1.796 16.010 2.408 1.00 95.81 80 TRP A C 1
ATOM 556 O O . TRP A 1 80 ? 1.047 16.953 2.157 1.00 95.81 80 TRP A O 1
ATOM 566 N N . SER A 1 81 ? 2.616 16.048 3.469 1.00 95.00 81 SER A N 1
ATOM 567 C CA . SER A 1 81 ? 2.554 17.101 4.506 1.00 95.00 81 SER A CA 1
ATOM 568 C C . SER A 1 81 ? 2.693 18.532 3.974 1.00 95.00 81 SER A C 1
ATOM 570 O O . SER A 1 81 ? 2.141 19.466 4.553 1.00 95.00 81 SER A O 1
ATOM 572 N N . ARG A 1 82 ? 3.403 18.720 2.854 1.00 95.69 82 ARG A N 1
ATOM 573 C CA . ARG A 1 82 ? 3.624 20.032 2.217 1.00 95.69 82 ARG A CA 1
ATOM 574 C C . ARG A 1 82 ? 2.606 20.380 1.129 1.00 95.69 82 ARG A C 1
ATOM 576 O O . ARG A 1 82 ? 2.682 21.463 0.555 1.00 95.69 82 ARG A O 1
ATOM 583 N N . HIS A 1 83 ? 1.659 19.489 0.849 1.00 95.75 83 HIS A N 1
ATOM 584 C CA . HIS A 1 83 ? 0.702 19.619 -0.245 1.00 95.75 83 HIS A CA 1
ATOM 585 C C . HIS A 1 83 ? -0.727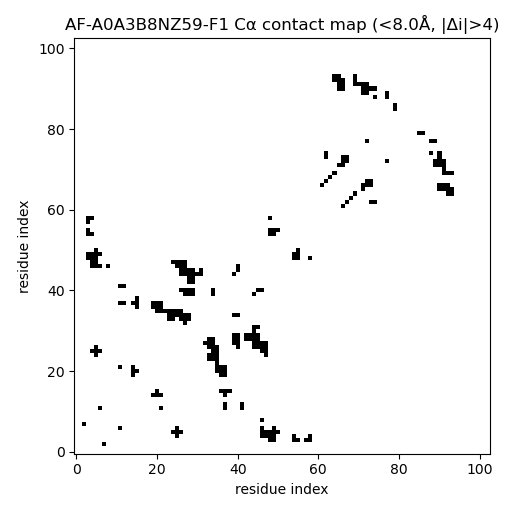 19.424 0.278 1.00 95.75 83 HIS A C 1
ATOM 587 O O . HIS A 1 83 ? -1.259 18.311 0.231 1.00 95.75 83 HIS A O 1
ATOM 593 N N . PRO A 1 84 ? -1.376 20.497 0.778 1.00 94.88 84 PRO A N 1
ATOM 594 C CA . PRO A 1 84 ? -2.754 20.424 1.244 1.00 94.88 84 PRO A CA 1
ATOM 595 C C . PRO A 1 84 ? -3.668 19.782 0.194 1.00 94.88 84 PRO A C 1
ATOM 597 O O . PRO A 1 84 ? -3.581 20.098 -0.991 1.00 94.88 84 PRO A O 1
ATOM 600 N N . CYS A 1 85 ? -4.549 18.887 0.644 1.00 92.94 85 CYS A N 1
ATOM 601 C CA . CYS A 1 85 ? -5.496 18.126 -0.182 1.00 92.94 85 CYS A CA 1
ATOM 602 C C . CYS A 1 85 ? -4.898 17.045 -1.103 1.00 92.94 85 CYS A C 1
ATOM 604 O O . CYS A 1 85 ? -5.676 16.384 -1.796 1.00 92.94 85 CYS A O 1
ATOM 606 N N . ALA A 1 86 ? -3.582 16.808 -1.109 1.00 95.50 86 ALA A N 1
ATOM 607 C CA . ALA A 1 86 ? -3.010 15.686 -1.851 1.00 95.50 86 ALA A CA 1
ATOM 608 C C . ALA A 1 86 ? -3.542 14.341 -1.316 1.00 95.50 86 ALA A C 1
ATOM 610 O O . ALA A 1 86 ? -3.595 14.113 -0.107 1.00 95.50 86 ALA A O 1
ATOM 611 N N . LYS A 1 87 ? -3.985 13.471 -2.235 1.00 94.31 87 LYS A N 1
ATOM 612 C CA . LYS A 1 87 ? -4.525 12.124 -1.946 1.00 94.31 87 LYS A CA 1
ATOM 613 C C . LYS A 1 87 ? -4.084 11.053 -2.948 1.00 94.31 87 LYS A C 1
ATOM 615 O O . LYS A 1 87 ? -4.524 9.910 -2.864 1.00 94.31 87 LYS A O 1
ATOM 620 N N . THR A 1 88 ? -3.282 11.432 -3.937 1.00 96.88 88 THR A N 1
ATOM 621 C CA . THR A 1 88 ? -2.829 10.554 -5.016 1.00 96.88 88 THR A CA 1
ATOM 622 C C . THR A 1 88 ? -1.403 10.101 -4.735 1.00 96.88 88 THR A C 1
ATOM 624 O O . THR A 1 88 ? -0.539 10.962 -4.535 1.00 96.88 88 THR A O 1
ATOM 627 N N . PRO A 1 89 ? -1.129 8.786 -4.721 1.00 97.38 89 PRO A N 1
ATOM 628 C CA . PRO A 1 89 ? 0.236 8.288 -4.659 1.00 97.38 89 PRO A CA 1
ATOM 629 C C . PRO A 1 89 ? 1.057 8.811 -5.837 1.00 97.38 89 PRO A C 1
ATOM 631 O O . PRO A 1 89 ? 0.561 8.852 -6.964 1.00 97.38 89 PRO A O 1
ATOM 634 N N . TRP A 1 90 ? 2.300 9.209 -5.577 1.00 97.88 90 TRP A N 1
ATOM 635 C CA . TRP A 1 90 ? 3.242 9.590 -6.627 1.00 97.88 90 TRP A CA 1
ATOM 636 C C . TRP A 1 90 ? 4.234 8.452 -6.843 1.00 97.88 90 TRP A C 1
ATOM 638 O O . TRP A 1 90 ? 5.348 8.481 -6.341 1.00 97.88 90 TRP A O 1
ATOM 648 N N . THR A 1 91 ? 3.796 7.417 -7.552 1.00 98.25 91 THR A N 1
ATOM 649 C CA . THR A 1 91 ? 4.557 6.180 -7.778 1.00 98.25 91 THR A CA 1
ATOM 650 C C . THR A 1 91 ? 4.654 5.877 -9.278 1.00 98.25 91 THR A C 1
ATOM 652 O O . THR A 1 91 ? 4.459 6.768 -10.110 1.00 98.25 91 THR A O 1
ATOM 655 N N . GLY A 1 92 ? 4.992 4.638 -9.642 1.00 97.56 92 GLY A N 1
ATOM 656 C CA . GLY A 1 92 ? 4.981 4.150 -11.019 1.00 97.56 92 GLY A CA 1
ATOM 657 C C . GLY A 1 92 ? 3.963 3.032 -11.256 1.00 97.56 92 GLY A C 1
ATOM 658 O O . GLY A 1 92 ? 3.208 2.629 -10.370 1.00 97.56 92 GLY A O 1
ATOM 659 N N . GLN A 1 93 ? 3.944 2.530 -12.491 1.00 98.56 93 GLN A N 1
ATOM 660 C CA . GLN A 1 93 ? 3.104 1.415 -12.917 1.00 98.56 93 GLN A CA 1
ATOM 661 C C . GLN A 1 93 ? 3.851 0.568 -13.951 1.00 98.56 93 GLN A C 1
ATOM 663 O O . GLN A 1 93 ? 4.394 1.098 -14.920 1.00 98.56 93 GLN A O 1
ATOM 668 N N . LEU A 1 94 ? 3.836 -0.753 -13.772 1.00 98.50 94 LEU A N 1
ATOM 669 C CA . LEU A 1 94 ? 4.321 -1.719 -14.756 1.00 98.50 94 LEU A CA 1
ATOM 67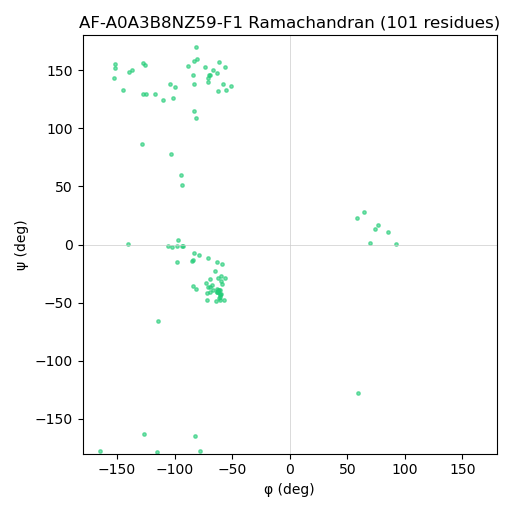0 C C . LEU A 1 94 ? 3.138 -2.385 -15.464 1.00 98.50 94 LEU A C 1
ATOM 672 O O . LEU A 1 94 ? 2.170 -2.790 -14.822 1.00 98.50 94 LEU A O 1
ATOM 676 N N . ILE A 1 95 ? 3.245 -2.551 -16.782 1.00 98.50 95 ILE A N 1
ATOM 677 C CA . ILE A 1 95 ? 2.299 -3.320 -17.594 1.00 98.50 95 ILE A CA 1
ATOM 678 C C . ILE A 1 95 ? 3.097 -4.342 -18.402 1.00 98.50 95 ILE A C 1
ATOM 680 O O . ILE A 1 95 ? 4.065 -3.991 -19.072 1.00 98.50 95 ILE A O 1
ATOM 684 N N . ILE A 1 96 ? 2.680 -5.606 -18.346 1.00 98.19 96 ILE A N 1
ATOM 685 C CA . ILE A 1 96 ? 3.255 -6.696 -19.139 1.00 98.19 96 ILE A CA 1
ATOM 686 C C . ILE A 1 96 ? 2.212 -7.109 -20.176 1.00 98.19 96 ILE A C 1
ATOM 688 O O . ILE A 1 96 ? 1.083 -7.442 -19.821 1.00 98.19 96 ILE A O 1
ATOM 692 N N . VAL A 1 97 ? 2.592 -7.090 -21.453 1.00 98.31 97 VAL A N 1
ATOM 693 C CA . VAL A 1 97 ? 1.737 -7.500 -22.574 1.00 98.31 97 VAL A CA 1
ATOM 694 C C . VAL A 1 97 ? 2.380 -8.704 -23.247 1.00 98.31 97 VAL A C 1
ATOM 696 O O . VAL A 1 97 ? 3.567 -8.679 -23.561 1.00 98.31 97 VAL A O 1
ATOM 699 N N . ILE A 1 98 ? 1.598 -9.760 -23.449 1.00 98.00 98 ILE A N 1
ATOM 700 C CA . ILE A 1 98 ? 2.053 -11.018 -24.042 1.00 98.00 98 ILE A CA 1
ATOM 701 C C . ILE A 1 98 ? 1.153 -11.310 -25.238 1.00 98.00 98 ILE A C 1
ATOM 703 O O . ILE A 1 98 ? -0.069 -11.285 -25.102 1.00 98.00 98 ILE A O 1
ATOM 707 N N . ASP A 1 99 ? 1.752 -11.592 -26.393 1.00 98.06 99 ASP A N 1
ATOM 708 C CA . ASP A 1 99 ? 1.039 -12.156 -27.539 1.00 98.06 99 ASP A CA 1
ATOM 709 C C . ASP A 1 99 ? 0.907 -13.677 -27.338 1.00 98.06 99 ASP A C 1
ATOM 711 O O . ASP A 1 99 ? 1.911 -14.387 -27.436 1.00 98.06 99 ASP A O 1
ATOM 715 N N . PRO A 1 100 ? -0.299 -14.207 -27.054 1.00 97.50 100 PRO A N 1
ATOM 716 C CA . PRO A 1 100 ? -0.480 -15.630 -26.784 1.00 97.50 100 PRO A CA 1
ATOM 717 C C . PRO A 1 100 ? -0.311 -16.509 -28.033 1.00 97.50 100 PRO A C 1
ATOM 719 O O . PRO A 1 100 ? -0.241 -17.727 -27.902 1.00 97.50 100 PRO A O 1
ATOM 722 N N . SER A 1 101 ? -0.264 -15.923 -29.238 1.00 97.56 101 SER A N 1
ATOM 723 C CA . SER A 1 101 ? -0.070 -16.664 -30.492 1.00 97.56 101 SER A CA 1
ATOM 724 C C . SER A 1 101 ? 1.403 -16.956 -30.808 1.00 97.56 101 SER A C 1
ATOM 726 O O . SER A 1 101 ? 1.700 -17.785 -31.667 1.00 97.56 101 SER A O 1
ATOM 728 N N . LYS A 1 102 ? 2.329 -16.303 -30.097 1.00 93.25 102 LYS A N 1
ATOM 729 C CA . LYS A 1 102 ? 3.789 -16.418 -30.238 1.00 93.25 102 LYS A CA 1
ATOM 730 C C . LYS A 1 102 ? 4.384 -17.465 -29.278 1.00 93.25 102 LYS A C 1
ATOM 732 O O . LYS A 1 102 ? 5.316 -17.153 -28.538 1.00 93.25 102 LYS A O 1
ATOM 737 N N . ALA A 1 103 ? 3.828 -18.679 -29.281 1.00 71.75 103 ALA A N 1
ATOM 738 C CA . ALA A 1 103 ? 4.331 -19.829 -28.515 1.00 71.75 103 ALA A CA 1
ATOM 739 C C . ALA A 1 103 ? 5.390 -20.634 -29.284 1.00 71.75 103 ALA A C 1
ATOM 741 O O . ALA A 1 103 ? 5.254 -20.758 -30.523 1.00 71.75 103 ALA A O 1
#

Mean predicted aligned error: 2.75 Å

Nearest PDB structures (foldseek):
  1wtj-assembly1_A  TM=1.003E+00  e=3.819E-13  Pseudomonas syringae pv. tomato
  2g8y-assembly1_B  TM=9.478E-01  e=2.793E-06  Escherichia coli K-12
  3uoe-assembly1_A  TM=8.574E-01  e=1.741E-06  Sinorhizobium meliloti 1021
  2x06-assembly1_G  TM=8.589E-01  e=3.660E-06  Methanocaldococcus jannaschii
  1s20-assembly1_A  TM=8.227E-01  e=8.132E-04  Escherichia coli

Radius of gyration: 16.25 Å; Cα contacts (8 Å, |Δi|>4): 144; chains: 1; bounding box: 33×40×49 Å

Foldseek 3Di:
DDDQFPDDLVVLVVCQVVVHFADWQQWAALVRHTGRRSVRCVVNIHGHGPPHPVSVVVLVVCQCQFAVVVVFDRQPRDDCPVPPPDDDGGTGDDDDDDDPVPD

Solvent-accessible surface area (backbone atoms only — not comparable to full-atom values): 6134 Å² total; per-residue (Å²): 139,81,69,46,40,52,58,54,72,68,56,39,54,50,29,43,74,68,74,41,74,50,66,80,74,34,25,18,25,64,86,67,46,81,38,36,50,33,54,42,28,72,67,64,26,40,75,30,42,27,82,49,74,60,21,41,53,50,41,54,49,47,42,48,49,19,3,66,70,65,72,27,38,45,94,81,71,65,80,52,90,90,39,89,89,66,83,74,84,77,53,49,76,69,86,89,86,79,70,86,85,78,118

pLDDT: mean 97.43, std 2.94, range [71.75, 98.81]

Sequence (103 aa):
DMATSAMAHGDVQIAARAGQALPSGIGVDALGQPTCDPKAILDGGALLPFGGHKGSALSMMVELLAAALTGGHFSWEFDWSRHPCAKTPWTGQLIIVIDPSKA